Protein AF-A0A0B4EDV3-F1 (afdb_monomer_lite)

Sequence (62 aa):
IDLQVMFNQVPLTLDSTEVVGAEVARTGTRAELEIAAIQPDDGYQGGSYYGTVHLMFDFLAP

Foldseek 3Di:
DDKFKDKLNHTDDPDDDDNDDQVCVVVDDDIDIDIDDDADPVGDDDDDDDDDDDDDDDHDDD

Structure (mmCIF, N/CA/C/O backbone):
data_AF-A0A0B4EDV3-F1
#
_entry.id   AF-A0A0B4EDV3-F1
#
loop_
_atom_site.group_PDB
_atom_site.id
_atom_site.type_symbol
_atom_site.label_atom_id
_atom_site.label_alt_id
_atom_site.label_comp_id
_atom_site.label_asym_id
_atom_site.label_entity_id
_atom_site.label_seq_id
_atom_site.pdbx_PDB_ins_code
_atom_site.Cartn_x
_atom_site.Cartn_y
_atom_site.Cartn_z
_atom_site.occupancy
_atom_site.B_iso_or_equiv
_atom_site.auth_seq_id
_atom_site.auth_comp_id
_atom_site.auth_asym_id
_atom_site.auth_atom_id
_atom_site.pdbx_PDB_model_num
ATOM 1 N N . ILE A 1 1 ? -7.154 -3.899 12.270 1.00 88.94 1 ILE A N 1
ATOM 2 C CA . ILE A 1 1 ? -7.754 -3.386 11.024 1.00 88.94 1 ILE A CA 1
ATOM 3 C C . ILE A 1 1 ? -6.920 -3.917 9.888 1.00 88.94 1 ILE A C 1
ATOM 5 O O . ILE A 1 1 ? -5.696 -3.868 9.997 1.00 88.94 1 ILE A O 1
ATOM 9 N N . ASP A 1 2 ? -7.568 -4.441 8.864 1.00 92.44 2 ASP A N 1
ATOM 10 C CA . ASP A 1 2 ? -6.860 -4.889 7.674 1.00 92.44 2 ASP A CA 1
ATOM 11 C C . ASP A 1 2 ? -6.733 -3.717 6.704 1.00 92.44 2 ASP A C 1
ATOM 13 O O . ASP A 1 2 ? -7.504 -2.754 6.765 1.00 92.44 2 ASP A O 1
ATOM 17 N N . LEU A 1 3 ? -5.722 -3.772 5.842 1.00 95.19 3 LEU A N 1
ATOM 18 C CA . LEU A 1 3 ? -5.486 -2.759 4.823 1.00 95.19 3 LEU A CA 1
ATOM 19 C C . LEU A 1 3 ? -5.678 -3.387 3.449 1.00 95.19 3 LEU A C 1
ATOM 21 O O . LEU A 1 3 ? -5.085 -4.421 3.144 1.00 95.19 3 LEU A O 1
ATOM 25 N N . GLN A 1 4 ? -6.466 -2.727 2.611 1.00 95.94 4 GLN A N 1
ATOM 26 C CA . GLN A 1 4 ? -6.476 -2.973 1.183 1.00 95.94 4 GLN A CA 1
ATOM 27 C C . GLN A 1 4 ? -5.377 -2.126 0.551 1.00 95.94 4 GLN A C 1
ATOM 29 O O . GLN A 1 4 ? -5.313 -0.913 0.762 1.00 95.94 4 GLN A O 1
ATOM 34 N N . VAL A 1 5 ? -4.515 -2.775 -0.225 1.00 97.56 5 VAL A N 1
ATOM 35 C CA . VAL A 1 5 ? -3.443 -2.111 -0.959 1.00 97.56 5 VAL A CA 1
ATOM 36 C C . VAL A 1 5 ? -3.587 -2.453 -2.429 1.00 97.56 5 VAL A C 1
ATOM 38 O O . VAL A 1 5 ? -3.605 -3.626 -2.802 1.00 97.56 5 VAL A O 1
ATOM 41 N N . MET A 1 6 ? -3.694 -1.428 -3.266 1.00 97.81 6 MET A N 1
ATOM 42 C CA . MET A 1 6 ? -3.807 -1.585 -4.709 1.00 97.81 6 MET A CA 1
ATOM 43 C C . MET A 1 6 ? -2.740 -0.753 -5.399 1.00 97.81 6 MET A C 1
ATOM 45 O O . MET A 1 6 ? -2.501 0.397 -5.036 1.00 97.81 6 MET A O 1
ATOM 49 N N . PHE A 1 7 ? -2.117 -1.326 -6.419 1.00 97.12 7 PHE A N 1
ATOM 50 C CA . PHE A 1 7 ? -1.202 -0.608 -7.292 1.00 97.12 7 PHE A CA 1
ATOM 51 C C 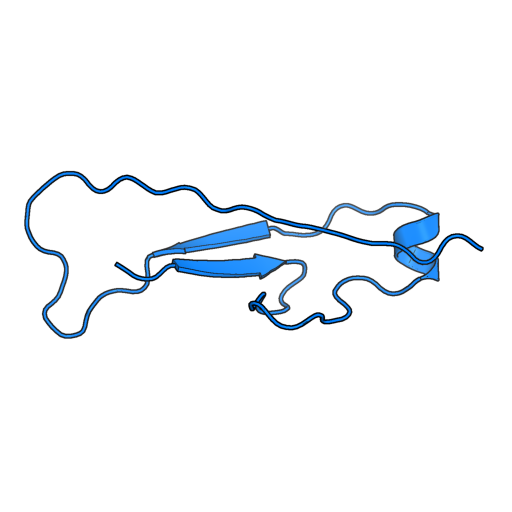. PHE A 1 7 ? -1.660 -0.780 -8.729 1.00 97.12 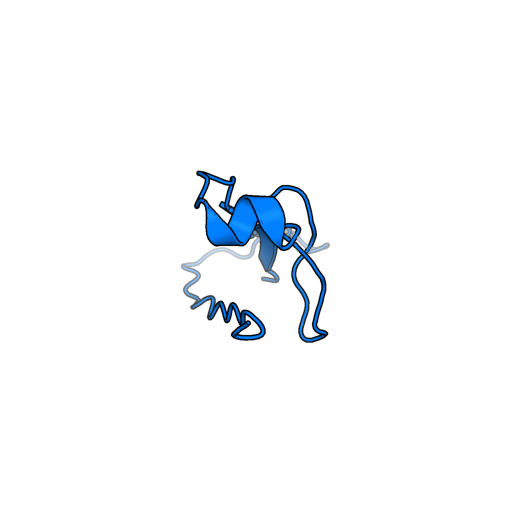7 PHE A C 1
ATOM 53 O O . PHE A 1 7 ? -1.868 -1.902 -9.182 1.00 97.12 7 PHE A O 1
ATOM 60 N N . ASN A 1 8 ? -1.837 0.327 -9.446 1.00 96.12 8 ASN A N 1
ATOM 61 C CA . ASN A 1 8 ? -2.349 0.315 -10.813 1.00 96.12 8 ASN A CA 1
ATOM 62 C C . ASN A 1 8 ? -3.675 -0.469 -10.948 1.00 96.12 8 ASN A C 1
ATOM 64 O O . ASN A 1 8 ? -3.850 -1.256 -11.874 1.00 96.12 8 ASN A O 1
ATOM 68 N N . GLN A 1 9 ? -4.587 -0.290 -9.984 1.00 96.06 9 GLN A N 1
ATOM 69 C CA . GLN A 1 9 ? -5.868 -1.010 -9.872 1.00 96.06 9 GLN A CA 1
ATOM 70 C C . GLN A 1 9 ? -5.751 -2.537 -9.674 1.00 96.06 9 GLN A C 1
ATOM 72 O O . GLN A 1 9 ? -6.761 -3.239 -9.675 1.00 96.06 9 GLN A O 1
ATOM 77 N N . VAL A 1 10 ? -4.543 -3.061 -9.448 1.00 97.25 10 VAL A N 1
ATOM 78 C CA . VAL A 1 10 ? -4.299 -4.472 -9.132 1.00 97.25 10 VAL A CA 1
ATOM 79 C C . VAL A 1 10 ? -4.143 -4.631 -7.614 1.00 97.25 10 VAL A C 1
ATOM 81 O O . VAL A 1 10 ? -3.341 -3.907 -7.016 1.00 97.25 10 VAL A O 1
ATOM 84 N N . PRO A 1 11 ? -4.883 -5.549 -6.962 1.00 96.81 11 PRO A N 1
ATOM 85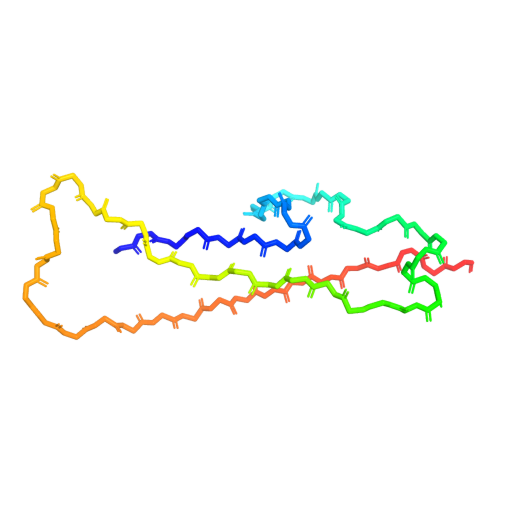 C CA . PRO A 1 11 ? -4.710 -5.816 -5.539 1.00 96.81 11 PRO A CA 1
ATOM 86 C C . PRO A 1 11 ? -3.344 -6.452 -5.277 1.00 96.81 11 PRO A C 1
ATOM 88 O O . PRO A 1 11 ? -2.965 -7.427 -5.926 1.00 96.81 11 PRO A O 1
ATOM 91 N N . LEU A 1 12 ? -2.616 -5.910 -4.303 1.00 97.19 12 LEU A N 1
ATOM 92 C CA . LEU A 1 12 ? -1.363 -6.494 -3.846 1.00 97.19 12 LEU A CA 1
ATOM 93 C C . LEU A 1 12 ? -1.630 -7.513 -2.744 1.00 97.19 12 LEU A C 1
ATOM 95 O O . LEU A 1 12 ? -2.440 -7.290 -1.844 1.00 97.19 12 LEU A O 1
ATOM 99 N N . THR A 1 13 ? -0.911 -8.626 -2.811 1.00 95.19 13 THR A N 1
ATOM 100 C CA . THR A 1 13 ? -0.935 -9.681 -1.796 1.00 95.19 13 THR A CA 1
ATOM 101 C C . THR A 1 13 ? 0.502 -10.073 -1.450 1.00 95.19 13 THR A C 1
ATOM 103 O O . THR A 1 13 ? 1.450 -9.416 -1.880 1.00 95.19 13 THR A O 1
ATOM 106 N N . LEU A 1 14 ? 0.680 -11.131 -0.659 1.00 94.69 14 LEU A N 1
ATOM 107 C CA . LEU A 1 14 ? 2.007 -11.705 -0.422 1.00 94.69 14 LEU A CA 1
ATOM 108 C C . LEU A 1 14 ? 2.529 -12.492 -1.636 1.00 94.69 14 LEU A C 1
ATOM 110 O O . LEU A 1 14 ? 3.731 -12.738 -1.724 1.00 94.69 14 LEU A O 1
ATOM 114 N N . ASP A 1 15 ? 1.645 -12.855 -2.567 1.00 95.25 15 ASP A N 1
ATOM 115 C CA . ASP A 1 15 ? 1.998 -13.521 -3.813 1.00 95.25 15 ASP A CA 1
ATOM 116 C C . ASP A 1 15 ? 2.388 -12.498 -4.886 1.00 95.25 15 ASP A C 1
ATOM 118 O O . ASP A 1 15 ? 1.787 -11.426 -5.019 1.00 95.25 15 ASP A O 1
ATOM 122 N N . SER A 1 16 ? 3.399 -12.840 -5.685 1.00 92.81 16 SER A N 1
ATOM 123 C CA . SER A 1 16 ? 3.853 -11.993 -6.786 1.00 92.81 16 SER A CA 1
ATOM 124 C C . SER A 1 16 ? 2.798 -11.906 -7.889 1.00 92.81 16 SER A C 1
ATOM 126 O O . SER A 1 16 ? 2.304 -12.922 -8.374 1.00 92.81 16 SER A O 1
ATOM 128 N N . THR A 1 17 ? 2.509 -10.685 -8.336 1.00 94.25 17 THR A N 1
ATOM 129 C CA . THR A 1 17 ? 1.621 -10.413 -9.469 1.00 94.25 17 THR A CA 1
ATOM 130 C C . THR A 1 17 ? 2.227 -9.344 -10.368 1.00 94.25 17 THR A C 1
ATOM 132 O O . THR A 1 17 ? 2.901 -8.428 -9.892 1.00 94.25 17 THR A O 1
ATOM 135 N N . GLU A 1 18 ? 1.987 -9.444 -11.674 1.00 93.69 18 GLU A N 1
ATOM 136 C CA . GLU A 1 18 ? 2.338 -8.366 -12.595 1.00 93.69 18 GLU A CA 1
ATOM 137 C C . GLU A 1 18 ? 1.383 -7.190 -12.369 1.00 93.69 18 GLU A C 1
ATOM 139 O O . GLU A 1 18 ? 0.163 -7.347 -12.396 1.00 93.69 18 GLU A O 1
ATOM 144 N N . VAL A 1 19 ? 1.950 -6.010 -12.122 1.00 94.00 19 VAL A N 1
ATOM 145 C CA . VAL A 1 19 ? 1.184 -4.774 -11.881 1.00 94.00 19 VAL A CA 1
ATOM 146 C C . VAL A 1 19 ? 1.443 -3.701 -12.933 1.00 94.00 19 VAL A C 1
ATOM 148 O O . VAL A 1 19 ? 0.644 -2.781 -13.106 1.00 94.00 19 VAL A O 1
ATOM 151 N N . VAL A 1 20 ? 2.553 -3.823 -13.661 1.00 92.62 20 VAL A N 1
ATOM 152 C CA . VAL A 1 20 ? 2.922 -2.994 -14.809 1.00 92.62 20 VAL A CA 1
ATOM 153 C C . VAL A 1 20 ? 3.636 -3.903 -15.803 1.00 92.62 20 VAL A C 1
ATOM 155 O O . VAL A 1 20 ? 4.604 -4.565 -15.439 1.00 92.62 20 VAL A O 1
ATOM 158 N N . GLY A 1 21 ? 3.181 -3.917 -17.056 1.00 90.81 21 GLY A N 1
ATOM 159 C CA . GLY A 1 21 ? 3.834 -4.694 -18.110 1.00 90.81 21 GLY A CA 1
ATOM 160 C C . GLY A 1 21 ? 5.246 -4.184 -18.430 1.00 90.81 21 GLY A C 1
ATOM 161 O O . GLY A 1 21 ? 5.539 -2.991 -18.290 1.00 90.81 21 GLY A O 1
ATOM 162 N N . ALA A 1 22 ? 6.114 -5.077 -18.913 1.00 88.38 22 ALA A N 1
ATOM 163 C CA . ALA A 1 22 ? 7.551 -4.825 -19.073 1.00 88.38 22 ALA A CA 1
ATOM 164 C C . ALA A 1 22 ? 7.905 -3.566 -19.894 1.00 88.38 22 ALA A C 1
ATOM 166 O O . ALA A 1 22 ? 8.760 -2.783 -19.482 1.00 88.38 22 ALA A O 1
ATOM 167 N N . GLU A 1 23 ? 7.226 -3.323 -21.019 1.00 88.69 23 GLU A N 1
ATOM 168 C CA . GLU A 1 23 ? 7.485 -2.156 -21.884 1.00 88.69 23 GLU A CA 1
ATOM 169 C C . GLU A 1 23 ? 7.195 -0.818 -21.184 1.00 88.69 23 GLU A C 1
ATOM 171 O O . GLU A 1 23 ? 7.928 0.166 -21.331 1.00 88.69 23 GLU A O 1
ATOM 176 N N . VAL A 1 24 ? 6.134 -0.791 -20.374 1.00 88.38 24 VAL A N 1
ATOM 177 C CA . VAL A 1 24 ? 5.734 0.392 -19.608 1.00 88.38 24 VAL A CA 1
ATOM 178 C C . VAL A 1 24 ? 6.681 0.594 -18.428 1.00 88.38 24 VAL A C 1
ATOM 180 O O . VAL A 1 24 ? 7.140 1.712 -18.197 1.00 88.38 24 VAL A O 1
ATOM 183 N N . ALA A 1 25 ? 7.027 -0.484 -17.721 1.00 88.19 25 ALA A N 1
ATOM 184 C CA . ALA A 1 25 ? 7.979 -0.444 -16.615 1.00 88.19 25 ALA A CA 1
ATOM 185 C C . ALA A 1 25 ? 9.367 0.037 -17.071 1.00 88.19 25 ALA A C 1
ATOM 187 O O . ALA A 1 25 ? 9.988 0.848 -16.387 1.00 88.19 25 ALA A O 1
ATOM 188 N N . ARG A 1 26 ? 9.812 -0.376 -18.266 1.00 85.88 26 ARG A N 1
ATOM 189 C CA . ARG A 1 26 ? 11.086 0.048 -18.866 1.00 85.88 26 ARG A CA 1
ATOM 190 C C . ARG A 1 26 ? 11.151 1.549 -19.140 1.00 85.88 26 ARG A C 1
ATOM 192 O O . ARG A 1 26 ? 12.201 2.160 -18.961 1.00 85.88 26 ARG A O 1
ATOM 199 N N . THR A 1 27 ? 10.050 2.130 -19.608 1.00 90.12 27 THR A N 1
ATOM 200 C CA . THR A 1 27 ? 9.967 3.569 -19.909 1.00 90.12 27 THR A CA 1
ATOM 201 C C . THR A 1 27 ? 9.702 4.398 -18.647 1.00 90.12 27 THR A C 1
ATOM 203 O O . THR A 1 27 ? 10.080 5.566 -18.576 1.00 90.12 27 THR A O 1
ATOM 206 N N . GLY A 1 28 ? 9.093 3.777 -17.636 1.00 86.00 28 GLY A N 1
ATOM 207 C CA . GLY A 1 28 ? 8.612 4.426 -16.428 1.00 86.00 28 GLY A CA 1
ATOM 208 C C . GLY A 1 28 ? 7.284 5.141 -16.671 1.00 86.00 28 GLY A C 1
ATOM 209 O O . GLY A 1 28 ? 7.111 5.888 -17.633 1.00 86.00 28 GLY A O 1
ATOM 210 N N . THR A 1 29 ? 6.328 4.934 -15.771 1.00 88.38 29 THR A N 1
ATOM 211 C CA . THR A 1 29 ? 5.046 5.644 -15.780 1.00 88.38 29 THR A CA 1
ATOM 212 C C . THR A 1 29 ? 4.614 5.980 -14.359 1.00 88.38 29 THR A C 1
ATOM 214 O O . THR A 1 29 ? 5.077 5.370 -13.395 1.00 88.38 29 THR A O 1
ATOM 217 N N . ARG A 1 30 ? 3.706 6.947 -14.223 1.00 93.38 30 ARG A N 1
ATOM 218 C CA . ARG A 1 30 ? 2.991 7.171 -12.965 1.00 93.38 30 ARG A CA 1
ATOM 219 C C . ARG A 1 30 ? 1.805 6.219 -12.923 1.00 93.38 30 ARG A C 1
ATOM 221 O O . ARG A 1 30 ? 0.968 6.253 -13.820 1.00 93.38 30 ARG A O 1
ATOM 228 N N . ALA A 1 31 ? 1.745 5.408 -11.878 1.00 93.12 31 ALA A N 1
ATOM 229 C CA . ALA A 1 31 ? 0.610 4.556 -11.572 1.00 93.12 31 ALA A CA 1
ATOM 230 C C . ALA A 1 31 ? 0.057 4.921 -10.195 1.00 93.12 31 ALA A C 1
ATOM 232 O O . ALA A 1 31 ? 0.777 5.432 -9.334 1.00 93.12 31 ALA A O 1
ATOM 233 N N . GLU A 1 32 ? -1.236 4.691 -10.016 1.00 97.00 32 GLU A N 1
ATOM 234 C CA . GLU A 1 32 ? -1.926 4.952 -8.761 1.00 97.00 32 GLU A CA 1
ATOM 235 C C . GLU A 1 32 ? -1.537 3.922 -7.697 1.00 97.00 32 GLU A C 1
ATOM 237 O O . GLU A 1 32 ? -1.446 2.727 -7.985 1.00 97.00 32 GLU A O 1
ATOM 242 N N . LEU A 1 33 ? -1.321 4.402 -6.472 1.00 97.56 33 LEU A N 1
ATOM 243 C CA . LEU A 1 33 ? -1.179 3.588 -5.271 1.00 97.56 33 LEU A CA 1
ATOM 244 C C . LEU A 1 33 ? -2.310 3.970 -4.319 1.00 97.56 33 LEU A C 1
ATOM 246 O O . LEU A 1 33 ? -2.350 5.100 -3.831 1.00 97.56 33 LEU A O 1
ATOM 250 N N . GLU A 1 34 ? -3.189 3.018 -4.039 1.00 97.88 34 GLU A N 1
ATOM 251 C CA . GLU A 1 34 ? -4.266 3.158 -3.067 1.00 97.88 34 GLU A CA 1
ATOM 252 C C . GLU A 1 34 ? -3.945 2.321 -1.826 1.00 97.88 34 GLU A C 1
ATOM 254 O O . GLU A 1 34 ? -3.588 1.145 -1.927 1.00 97.88 34 GLU A O 1
ATOM 259 N N . ILE A 1 35 ? -4.063 2.938 -0.647 1.00 96.75 35 ILE A N 1
ATOM 260 C CA . ILE A 1 35 ? -3.951 2.270 0.652 1.00 96.75 35 ILE A CA 1
ATOM 261 C C . ILE A 1 35 ? -5.160 2.690 1.481 1.00 96.75 35 ILE A C 1
ATOM 263 O O . ILE A 1 35 ? -5.262 3.847 1.893 1.00 96.75 35 ILE A O 1
ATOM 267 N N . ALA A 1 36 ? -6.063 1.749 1.731 1.00 95.69 36 ALA A N 1
ATOM 268 C CA . ALA A 1 36 ? -7.316 1.993 2.430 1.00 95.69 36 ALA A CA 1
ATOM 269 C C . ALA A 1 36 ? -7.486 1.025 3.603 1.00 95.69 36 ALA A C 1
ATOM 271 O O . ALA A 1 36 ? -7.120 -0.146 3.523 1.00 95.69 36 ALA A O 1
ATOM 272 N N . ALA A 1 37 ? -8.056 1.510 4.706 1.00 94.69 37 ALA A N 1
ATOM 273 C CA . ALA A 1 37 ? -8.466 0.639 5.800 1.00 94.69 37 ALA A CA 1
ATOM 274 C C . ALA A 1 37 ? -9.750 -0.105 5.423 1.00 94.69 37 ALA A C 1
ATOM 276 O O . ALA A 1 37 ? -10.718 0.504 4.967 1.00 94.69 37 ALA A O 1
ATOM 277 N N . ILE A 1 38 ? -9.763 -1.413 5.659 1.00 94.62 38 ILE A N 1
ATOM 278 C CA . ILE A 1 38 ? -10.963 -2.234 5.554 1.00 94.62 38 ILE A CA 1
ATOM 279 C C . ILE A 1 38 ? -11.707 -2.113 6.881 1.00 94.62 38 ILE A C 1
ATOM 281 O O . ILE A 1 38 ? -11.145 -2.377 7.951 1.00 94.62 38 ILE A O 1
ATOM 285 N N . GLN A 1 39 ? -12.970 -1.692 6.812 1.00 93.50 39 GLN A N 1
ATOM 286 C CA . GLN A 1 39 ? -13.820 -1.609 7.992 1.00 93.50 39 GLN A CA 1
ATOM 287 C C . GLN A 1 39 ? -14.076 -3.023 8.545 1.00 93.50 39 GLN A C 1
ATOM 289 O O . GLN A 1 39 ? -14.557 -3.869 7.794 1.00 93.50 39 GLN A O 1
ATOM 294 N N . PRO A 1 40 ? -13.783 -3.284 9.834 1.00 93.56 40 PRO A N 1
ATOM 295 C CA . PRO A 1 40 ? -14.142 -4.547 10.477 1.00 93.56 40 PRO A CA 1
ATOM 296 C C . PRO A 1 40 ? -15.663 -4.736 10.553 1.00 93.56 40 PRO A C 1
ATOM 298 O O . PRO A 1 40 ? -16.402 -3.750 10.612 1.00 93.56 40 PRO A O 1
ATOM 301 N N . ASP A 1 41 ? -16.130 -5.984 10.627 1.00 94.06 41 ASP A N 1
ATOM 302 C CA . ASP A 1 41 ? -17.564 -6.314 10.700 1.00 94.06 41 ASP A CA 1
ATOM 303 C C . ASP A 1 41 ? -18.270 -5.676 11.911 1.00 94.06 41 ASP A C 1
ATOM 305 O O . ASP A 1 41 ? -19.423 -5.256 11.825 1.00 94.06 41 ASP A O 1
ATOM 309 N N . ASP A 1 42 ? -17.571 -5.564 13.042 1.00 94.56 42 ASP A N 1
ATOM 310 C CA . ASP A 1 42 ? -18.036 -4.915 14.273 1.00 94.56 42 ASP A CA 1
ATOM 311 C C . ASP A 1 42 ? -17.772 -3.396 14.299 1.00 94.56 42 ASP A C 1
ATOM 313 O O . ASP A 1 42 ? -18.090 -2.711 15.274 1.00 94.56 42 ASP A O 1
ATOM 317 N N . GLY A 1 43 ? -17.239 -2.852 13.204 1.00 94.31 43 GLY A N 1
ATOM 318 C CA . GLY A 1 43 ? -16.863 -1.455 13.056 1.00 94.31 43 GLY A CA 1
ATOM 319 C C . GLY A 1 43 ? -15.506 -1.114 13.673 1.00 94.31 43 GLY A C 1
ATOM 320 O O . GLY A 1 43 ? -14.745 -1.955 14.142 1.00 94.31 43 GLY A O 1
ATOM 321 N N . TYR A 1 44 ? -15.167 0.174 13.643 1.00 94.44 44 TYR A N 1
ATOM 322 C CA . TYR A 1 44 ? -13.936 0.656 14.261 1.00 94.44 44 TYR A CA 1
ATOM 323 C C . TYR A 1 44 ? -14.125 0.833 15.766 1.00 94.44 44 TYR A C 1
ATOM 325 O O . TYR A 1 44 ? -15.012 1.564 16.211 1.00 94.44 44 TYR A O 1
ATOM 333 N N . GLN A 1 45 ? -13.238 0.233 16.555 1.00 94.31 45 GLN A N 1
ATOM 334 C CA . GLN A 1 45 ? -13.160 0.510 17.987 1.00 94.31 45 GLN A CA 1
ATOM 335 C C . GLN A 1 45 ? -12.514 1.886 18.220 1.00 94.31 45 GLN A C 1
ATOM 337 O O . GLN A 1 45 ? -11.667 2.332 17.439 1.00 94.31 45 GLN A O 1
ATOM 342 N N . GLY A 1 46 ? -12.911 2.583 19.285 1.00 95.19 46 GLY A N 1
ATOM 343 C CA . GLY A 1 46 ? -12.341 3.891 19.617 1.00 95.19 46 GLY A CA 1
ATOM 344 C C . GLY A 1 46 ? -10.857 3.792 19.987 1.00 95.19 46 GLY A C 1
ATOM 345 O O . GLY A 1 46 ? -10.475 2.941 20.786 1.00 95.19 46 GLY A O 1
ATOM 346 N N . GLY A 1 47 ? -10.024 4.672 19.429 1.00 95.38 47 GLY A N 1
ATOM 347 C CA . GLY A 1 47 ? -8.583 4.697 19.684 1.00 95.38 47 GLY A CA 1
ATOM 348 C C . GLY A 1 47 ? -7.779 5.196 18.484 1.00 95.38 47 GLY A C 1
ATOM 349 O O . GLY A 1 47 ? -8.345 5.670 17.499 1.00 95.38 47 GLY A O 1
ATOM 350 N N . SER A 1 48 ? -6.454 5.076 18.577 1.00 95.25 48 SER A N 1
ATOM 351 C CA . SER A 1 48 ? -5.523 5.414 17.495 1.00 95.25 48 SER A CA 1
ATOM 352 C C . SER A 1 48 ? -4.933 4.147 16.887 1.00 95.25 48 SER A C 1
ATOM 354 O O . SER A 1 48 ? -4.443 3.282 17.613 1.00 95.25 48 SER A O 1
ATOM 356 N N . TYR A 1 49 ? -4.937 4.065 15.558 1.00 93.69 49 TYR A N 1
ATOM 357 C CA . TYR A 1 49 ? -4.387 2.942 14.803 1.00 93.69 49 TYR A CA 1
ATOM 358 C C . TYR A 1 49 ? -3.124 3.377 14.066 1.00 93.69 49 TYR A C 1
ATOM 360 O O . TYR A 1 49 ? -3.102 4.428 13.427 1.00 93.69 49 TYR A O 1
ATOM 368 N N . TYR A 1 50 ? -2.086 2.549 14.138 1.00 93.75 50 TYR A N 1
ATOM 369 C CA . TYR A 1 50 ? -0.818 2.758 13.448 1.00 93.75 50 TYR A CA 1
ATOM 370 C C . TYR A 1 50 ? -0.421 1.460 12.753 1.00 93.75 50 TYR A C 1
ATOM 372 O O . TYR A 1 50 ? -0.639 0.374 13.289 1.00 93.75 50 TYR A O 1
ATOM 380 N N . GLY A 1 51 ? 0.170 1.571 11.569 1.00 90.56 51 GLY A N 1
ATOM 381 C CA . GLY A 1 51 ? 0.622 0.429 10.789 1.00 90.56 51 GLY A CA 1
ATOM 382 C C . GLY A 1 51 ? 1.627 0.852 9.728 1.00 90.56 51 GLY A C 1
ATOM 383 O O . GLY A 1 51 ? 1.733 2.034 9.397 1.00 90.56 51 GLY A O 1
ATOM 384 N N . THR A 1 52 ? 2.351 -0.128 9.200 1.00 93.50 52 THR A N 1
ATOM 385 C CA . THR A 1 52 ? 3.352 0.066 8.149 1.00 93.50 52 THR A CA 1
ATOM 386 C C . THR A 1 52 ? 3.017 -0.852 6.986 1.00 93.50 52 THR A C 1
ATOM 388 O O . THR A 1 52 ? 2.784 -2.041 7.191 1.00 93.50 52 THR A O 1
ATOM 391 N N . VAL A 1 53 ? 3.029 -0.312 5.769 1.00 94.38 53 VAL A N 1
ATOM 392 C CA . VAL A 1 53 ? 2.930 -1.096 4.534 1.00 94.38 53 VAL A CA 1
ATOM 393 C C . VAL A 1 53 ? 4.322 -1.176 3.919 1.00 94.38 53 VAL A C 1
ATOM 395 O O . VAL A 1 53 ? 4.932 -0.148 3.629 1.00 94.38 53 VAL A O 1
ATOM 398 N N . HIS A 1 54 ? 4.829 -2.393 3.726 1.00 95.38 54 HIS A N 1
ATOM 399 C 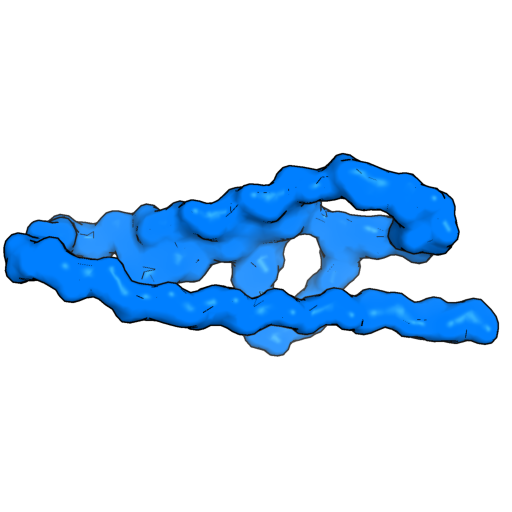CA . HIS A 1 54 ? 6.039 -2.630 2.944 1.00 95.38 54 HIS A CA 1
ATOM 400 C C . HIS A 1 54 ? 5.659 -3.120 1.553 1.00 95.38 54 HIS A C 1
ATOM 402 O O . HIS A 1 54 ? 4.981 -4.133 1.407 1.00 95.38 54 HIS A O 1
ATOM 408 N N . LEU A 1 55 ? 6.118 -2.386 0.543 1.00 94.31 55 LEU A N 1
ATOM 409 C CA . LEU A 1 55 ? 5.924 -2.696 -0.866 1.00 94.31 55 LEU A CA 1
ATOM 410 C C . LEU A 1 55 ? 7.256 -3.119 -1.466 1.00 94.31 55 LEU A C 1
ATOM 412 O O . LEU A 1 55 ? 8.273 -2.463 -1.234 1.00 94.31 55 LEU A O 1
ATOM 416 N N . MET A 1 56 ? 7.236 -4.184 -2.258 1.00 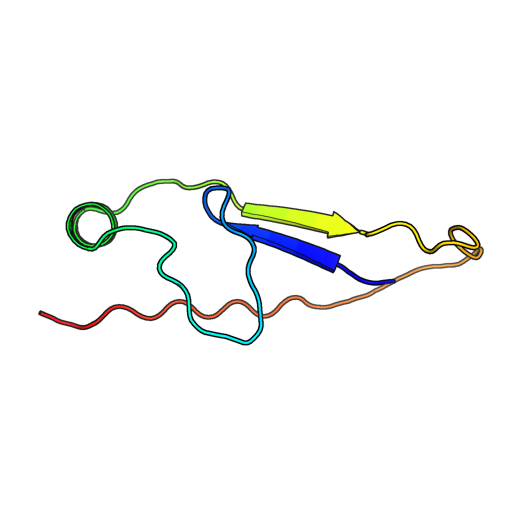93.81 56 MET A N 1
ATOM 417 C CA . MET A 1 56 ? 8.399 -4.643 -2.999 1.00 93.81 56 MET A CA 1
ATOM 418 C C . MET A 1 56 ? 8.015 -4.782 -4.466 1.00 93.81 56 MET A C 1
ATOM 420 O O . MET A 1 56 ? 7.048 -5.463 -4.798 1.00 93.81 56 MET A O 1
ATOM 424 N N . PHE A 1 57 ? 8.772 -4.112 -5.326 1.00 91.00 57 PHE A N 1
ATOM 425 C CA . PHE A 1 57 ? 8.661 -4.236 -6.770 1.00 91.00 57 PHE A CA 1
ATOM 426 C C . PHE A 1 57 ? 9.958 -4.850 -7.267 1.00 91.00 57 PHE A C 1
ATOM 428 O O . PHE A 1 57 ? 11.037 -4.393 -6.888 1.00 91.00 57 PHE A O 1
ATOM 435 N N . ASP A 1 58 ? 9.837 -5.872 -8.101 1.00 88.75 58 ASP A N 1
ATOM 436 C CA . ASP A 1 58 ? 10.962 -6.451 -8.816 1.00 88.75 58 ASP A CA 1
ATOM 437 C C . ASP A 1 58 ? 10.750 -6.243 -10.316 1.00 88.75 58 ASP A C 1
ATOM 439 O O . ASP A 1 58 ? 9.620 -6.125 -10.798 1.00 88.75 58 ASP A O 1
ATOM 443 N N . PHE A 1 59 ? 11.848 -6.170 -11.048 1.00 79.25 59 PHE A N 1
ATOM 444 C CA . PHE A 1 59 ? 11.853 -6.095 -12.494 1.00 79.25 59 PHE A CA 1
ATOM 445 C C . PHE A 1 59 ? 12.933 -7.043 -12.990 1.00 79.25 59 PHE A C 1
ATOM 447 O O . PHE A 1 59 ? 14.104 -6.895 -12.639 1.00 79.25 59 PHE A O 1
ATOM 454 N N . LEU A 1 60 ? 12.549 -8.006 -13.829 1.00 68.31 60 LEU A N 1
ATOM 455 C CA . LEU A 1 60 ? 13.521 -8.872 -14.481 1.00 68.31 60 LEU A CA 1
ATOM 456 C C . LEU A 1 60 ? 14.406 -7.993 -15.368 1.00 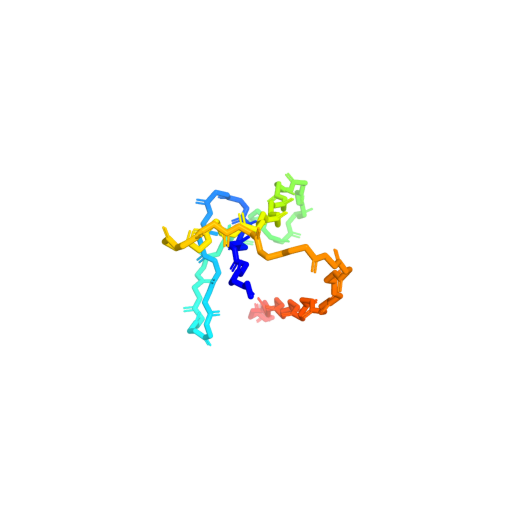68.31 60 LEU A C 1
ATOM 458 O O . LEU A 1 60 ? 13.944 -7.447 -16.370 1.00 68.31 60 LEU A O 1
ATOM 462 N N . ALA A 1 61 ? 15.663 -7.814 -14.958 1.00 56.88 61 ALA A N 1
ATOM 463 C CA . ALA A 1 61 ? 16.654 -7.117 -15.763 1.00 56.88 61 ALA A CA 1
ATOM 464 C C . ALA A 1 61 ? 16.713 -7.755 -17.170 1.00 56.88 61 ALA A C 1
ATOM 466 O O . ALA A 1 61 ? 16.641 -8.984 -17.261 1.00 56.88 61 ALA A O 1
ATOM 467 N N . PRO A 1 62 ? 16.793 -6.948 -18.246 1.00 59.22 62 PRO A N 1
ATOM 468 C CA . PRO A 1 62 ? 16.885 -7.462 -19.610 1.00 59.22 62 PRO A CA 1
ATOM 469 C C . PRO A 1 62 ? 18.168 -8.264 -19.853 1.00 59.22 62 PRO A C 1
ATOM 471 O O . PRO A 1 62 ? 19.195 -7.967 -19.198 1.00 59.22 62 PRO A O 1
#

Secondary structure (DSSP, 8-state):
-EEEEEETTEEP-SS----S-HHHHHH-----EEEEEEPPTT-PPSS---------------

pLDDT: mean 91.84, std 7.73, range [56.88, 97.88]

Radius of gyration: 15.13 Å; chains: 1; bounding box: 35×21×42 Å